Protein AF-A0A135VZ84-F1 (afdb_monomer_lite)

Foldseek 3Di:
DDDPVLLVVLLVLLVPDDPPLSVVVVVLSVVLVVVVDDPVPLVSLVVSCVVVDDPVDPDDPSVVSSVVSSVSSCCVNPVDDPVVVVVVVVVVVVVVVVVVVVVVVVVVVVVD

pLDDT: mean 87.08, std 8.92, range [53.34, 95.5]

Radius of gyration: 19.84 Å; chains: 1; bounding box: 56×38×37 Å

Structure (mmCIF, N/CA/C/O backbone):
data_AF-A0A135VZ84-F1
#
_entry.id   AF-A0A135VZ84-F1
#
loop_
_atom_site.group_PDB
_atom_site.id
_atom_site.type_symbol
_atom_site.label_atom_i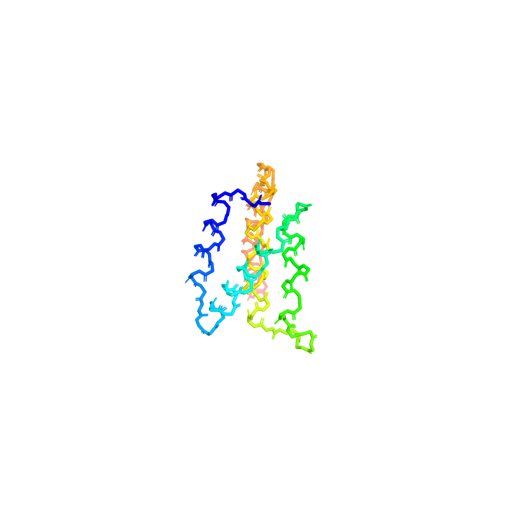d
_atom_site.label_alt_id
_atom_site.label_comp_id
_atom_site.label_asym_id
_atom_site.label_entity_id
_atom_site.label_seq_id
_atom_site.pdbx_PDB_ins_code
_atom_site.Cartn_x
_atom_site.Cartn_y
_atom_site.Cartn_z
_atom_site.occupancy
_atom_site.B_iso_or_equiv
_atom_site.auth_seq_id
_atom_site.auth_comp_id
_atom_site.auth_asym_id
_atom_site.auth_atom_id
_atom_site.pdbx_PDB_model_num
ATOM 1 N N . MET A 1 1 ? -12.303 13.418 3.355 1.00 69.75 1 MET A N 1
ATOM 2 C CA . MET A 1 1 ? -13.068 12.487 2.481 1.00 69.75 1 MET A CA 1
ATOM 3 C C . MET A 1 1 ? -12.238 12.094 1.269 1.00 69.75 1 MET A C 1
ATOM 5 O O . MET A 1 1 ? -11.800 12.976 0.536 1.00 69.75 1 MET A O 1
ATOM 9 N N . LEU A 1 2 ? -12.007 10.790 1.084 1.00 82.56 2 LEU A N 1
ATOM 10 C CA . LEU A 1 2 ? -11.283 10.259 -0.074 1.00 82.56 2 LEU A CA 1
ATOM 11 C C . LEU A 1 2 ? -12.116 10.357 -1.363 1.00 82.56 2 LEU A C 1
ATOM 13 O O . LEU A 1 2 ? -13.342 10.255 -1.302 1.00 82.56 2 LEU A O 1
ATOM 17 N N . PRO A 1 3 ? -11.476 10.493 -2.539 1.00 86.56 3 PRO A N 1
ATOM 18 C CA . PRO A 1 3 ? -12.154 10.289 -3.816 1.00 86.56 3 PRO A CA 1
ATOM 19 C C . PRO 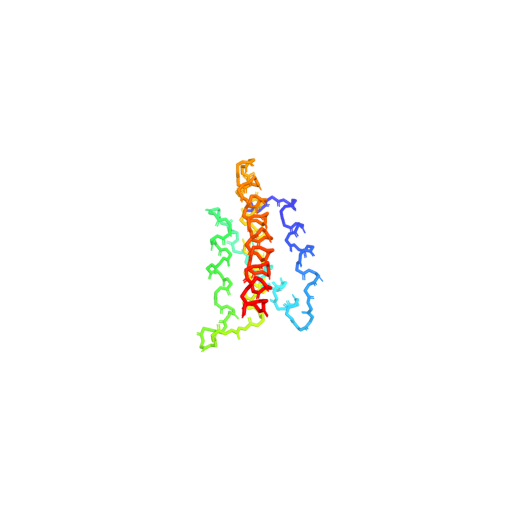A 1 3 ? -12.749 8.872 -3.907 1.00 86.56 3 PRO A C 1
ATOM 21 O O . PRO A 1 3 ? -12.059 7.895 -3.620 1.00 86.56 3 PRO A O 1
ATOM 24 N N . ASN A 1 4 ? -14.001 8.745 -4.364 1.00 83.94 4 ASN A N 1
ATOM 25 C CA . ASN A 1 4 ? -14.702 7.450 -4.454 1.00 83.94 4 ASN A CA 1
ATOM 26 C C . ASN A 1 4 ? -13.934 6.393 -5.266 1.00 83.94 4 ASN A C 1
ATOM 28 O O . ASN A 1 4 ? -13.945 5.212 -4.921 1.00 83.94 4 ASN A O 1
ATOM 32 N N . ASP A 1 5 ? -13.247 6.810 -6.332 1.00 88.06 5 ASP A N 1
ATOM 33 C CA . ASP A 1 5 ? -12.468 5.900 -7.177 1.00 88.06 5 ASP A CA 1
ATOM 34 C C . ASP A 1 5 ? -11.261 5.316 -6.429 1.00 88.06 5 ASP A C 1
ATOM 36 O O . ASP A 1 5 ? -10.895 4.159 -6.636 1.00 88.06 5 ASP A O 1
ATOM 40 N N . TRP A 1 6 ? -10.667 6.093 -5.518 1.00 91.25 6 TRP A N 1
ATOM 41 C CA . TRP A 1 6 ? -9.537 5.651 -4.702 1.00 91.25 6 TRP A CA 1
ATOM 42 C C . TRP A 1 6 ? -9.997 4.679 -3.626 1.00 91.25 6 TRP A C 1
ATOM 44 O O . TRP A 1 6 ? -9.391 3.625 -3.452 1.00 91.25 6 TRP A O 1
ATOM 54 N N . GLU A 1 7 ? -11.107 4.998 -2.952 1.00 91.50 7 GLU A N 1
ATOM 55 C CA . GLU A 1 7 ? -11.711 4.102 -1.965 1.00 91.50 7 GLU A CA 1
ATOM 56 C C . GLU A 1 7 ? -12.038 2.741 -2.589 1.00 91.50 7 GLU A C 1
ATOM 58 O O . GLU A 1 7 ? -11.759 1.699 -1.999 1.00 91.50 7 GLU A O 1
ATOM 63 N N . LYS A 1 8 ? -12.587 2.739 -3.810 1.00 93.06 8 LYS A N 1
ATOM 64 C CA . LYS A 1 8 ? -12.851 1.509 -4.555 1.00 93.06 8 LYS A CA 1
ATOM 65 C C . LYS A 1 8 ? -11.567 0.736 -4.878 1.00 93.06 8 LYS A C 1
ATOM 67 O O . LYS A 1 8 ? -11.519 -0.449 -4.580 1.00 93.06 8 LYS A O 1
ATOM 72 N N . SER A 1 9 ? -10.532 1.384 -5.422 1.00 92.88 9 SER A N 1
ATOM 73 C CA . SER A 1 9 ? -9.258 0.716 -5.766 1.00 92.88 9 SER A CA 1
ATOM 74 C C . SER A 1 9 ? -8.605 0.046 -4.554 1.00 92.88 9 SER A C 1
ATOM 76 O O . SER A 1 9 ? -8.145 -1.098 -4.618 1.00 92.88 9 SER A O 1
ATOM 78 N N . VAL A 1 10 ? -8.597 0.743 -3.414 1.00 94.69 10 VAL A N 1
ATOM 79 C CA . VAL A 1 10 ? -8.029 0.207 -2.174 1.00 94.69 10 VAL A CA 1
ATOM 80 C C . VAL A 1 10 ? -8.874 -0.948 -1.635 1.00 94.69 10 VAL A C 1
ATOM 82 O O . VAL A 1 10 ? -8.313 -1.976 -1.258 1.00 94.69 10 VAL A O 1
ATOM 85 N N . ARG A 1 11 ? -10.207 -0.834 -1.654 1.00 94.56 11 ARG A N 1
ATOM 86 C CA . ARG A 1 11 ? -11.113 -1.923 -1.253 1.00 94.56 11 ARG A CA 1
ATOM 87 C C . ARG A 1 11 ? -10.905 -3.171 -2.110 1.00 94.56 11 ARG A C 1
ATOM 89 O O . ARG A 1 11 ? -10.690 -4.244 -1.554 1.00 94.56 11 ARG A O 1
ATOM 96 N N . ASP A 1 12 ? -10.874 -3.013 -3.432 1.00 95.31 12 ASP A N 1
ATOM 97 C CA . ASP A 1 12 ? -10.613 -4.105 -4.373 1.00 95.31 12 ASP A CA 1
ATOM 98 C C . ASP A 1 12 ? -9.254 -4.760 -4.059 1.00 95.31 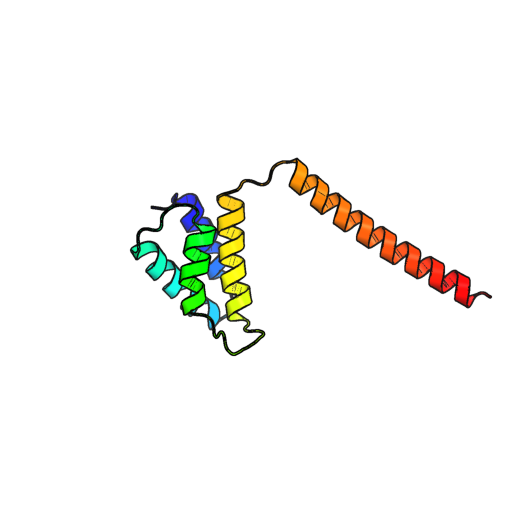12 ASP A C 1
ATOM 100 O O . ASP A 1 12 ? -9.127 -5.981 -4.071 1.00 95.31 12 ASP A O 1
ATOM 104 N N . THR A 1 13 ? -8.233 -3.972 -3.703 1.00 95.19 13 THR A N 1
ATOM 105 C CA . THR A 1 13 ? -6.925 -4.501 -3.279 1.00 95.19 13 THR A CA 1
ATOM 106 C C . THR A 1 13 ? -7.025 -5.342 -2.004 1.00 95.19 13 THR A C 1
ATOM 108 O O . THR A 1 13 ? -6.438 -6.425 -1.951 1.00 95.19 13 THR A O 1
ATOM 111 N N . ILE A 1 14 ? -7.768 -4.877 -0.995 1.00 95.19 14 ILE A N 1
ATOM 112 C CA . ILE A 1 14 ? -7.951 -5.584 0.282 1.00 95.19 14 ILE A CA 1
ATOM 113 C C . ILE A 1 14 ? -8.706 -6.905 0.080 1.00 95.19 14 ILE A C 1
ATOM 115 O O . ILE A 1 14 ? -8.331 -7.916 0.673 1.00 95.19 14 ILE A O 1
ATOM 119 N N . GLU A 1 15 ? -9.713 -6.942 -0.795 1.00 94.62 15 GLU A N 1
ATOM 120 C CA . GLU A 1 15 ? -10.510 -8.149 -1.070 1.00 94.62 15 GLU A CA 1
ATOM 121 C C . GLU A 1 15 ? -9.681 -9.333 -1.599 1.00 94.62 15 GLU A C 1
ATOM 123 O O . GLU A 1 15 ? -10.047 -10.491 -1.380 1.00 94.62 15 GLU A O 1
ATOM 128 N N . HIS A 1 16 ? -8.546 -9.054 -2.250 1.00 94.19 16 HIS A N 1
ATOM 129 C CA . HIS A 1 16 ? -7.622 -10.068 -2.769 1.00 94.19 16 HIS A CA 1
ATOM 130 C C . HIS A 1 16 ? -6.628 -10.599 -1.723 1.00 94.19 16 HIS A C 1
ATOM 132 O O . HIS A 1 16 ? -5.830 -11.488 -2.038 1.00 94.19 16 HIS A O 1
ATOM 138 N N . PHE A 1 17 ? -6.621 -10.069 -0.497 1.00 94.44 17 PHE A N 1
ATOM 139 C CA . PHE A 1 17 ? -5.747 -10.572 0.560 1.00 94.44 17 PHE A CA 1
ATOM 140 C C . PHE A 1 17 ? -6.232 -11.931 1.091 1.00 94.44 17 PHE A C 1
ATOM 142 O O . PHE A 1 17 ? -7.433 -12.208 1.098 1.00 94.44 17 PHE A O 1
ATOM 149 N N . PRO A 1 18 ? -5.315 -12.806 1.541 1.00 92.19 18 PRO A N 1
ATOM 150 C CA . PRO A 1 18 ? -5.695 -14.071 2.154 1.00 92.19 18 PRO A CA 1
ATOM 151 C C . PRO A 1 18 ? -6.281 -13.867 3.560 1.00 92.19 18 PRO A C 1
ATOM 153 O O . PRO A 1 18 ? -5.873 -12.973 4.306 1.00 92.19 18 PRO A O 1
ATOM 156 N N . GLU A 1 19 ? -7.201 -14.750 3.949 1.00 89.75 19 GLU A N 1
ATOM 157 C CA . GLU A 1 19 ? -7.654 -14.868 5.339 1.00 89.75 19 GLU A CA 1
ATOM 158 C C . GLU A 1 19 ? -6.514 -15.338 6.259 1.00 89.75 19 GLU A C 1
ATOM 160 O O . GLU A 1 19 ? -5.685 -16.143 5.819 1.00 89.75 19 GLU A O 1
ATOM 165 N N . PRO A 1 20 ? -6.443 -14.886 7.530 1.00 87.50 20 PRO A N 1
ATOM 166 C CA . PRO A 1 20 ? -7.391 -14.022 8.257 1.00 87.50 20 PRO A CA 1
ATOM 167 C C . PRO A 1 20 ? -7.132 -12.509 8.094 1.00 87.50 20 PRO A C 1
ATOM 169 O O . PRO A 1 20 ? -7.750 -11.677 8.759 1.00 87.50 20 PRO A O 1
ATOM 172 N N . HIS A 1 21 ? -6.140 -12.127 7.283 1.00 89.12 21 HIS A N 1
ATOM 173 C CA . HIS A 1 21 ? -5.652 -10.744 7.223 1.00 89.12 21 HIS A CA 1
ATOM 174 C C . HIS A 1 21 ? -6.629 -9.814 6.516 1.00 89.12 21 HIS A C 1
ATOM 176 O O . HIS A 1 21 ? -6.699 -8.637 6.859 1.00 89.12 21 HIS A O 1
ATOM 182 N N . ARG A 1 22 ? -7.373 -10.344 5.541 1.00 92.69 22 ARG A N 1
ATOM 183 C CA . ARG A 1 22 ? -8.376 -9.597 4.783 1.00 92.69 22 ARG A CA 1
ATOM 184 C C . ARG A 1 22 ? -9.379 -8.907 5.698 1.00 92.69 22 ARG A C 1
ATOM 186 O O . ARG A 1 22 ? -9.482 -7.686 5.638 1.00 92.69 22 ARG A O 1
ATOM 193 N N . ASP A 1 23 ? -10.061 -9.667 6.549 1.00 92.25 23 ASP A N 1
ATOM 194 C CA . ASP A 1 23 ? -11.126 -9.136 7.403 1.00 92.25 23 ASP A CA 1
ATOM 195 C C . ASP A 1 23 ? -10.583 -8.096 8.389 1.00 92.25 23 ASP A C 1
ATOM 197 O O . ASP A 1 23 ? -11.121 -6.994 8.488 1.00 92.25 23 ASP A O 1
ATOM 201 N N . LYS A 1 24 ? -9.440 -8.392 9.025 1.00 91.38 24 LYS A N 1
ATOM 202 C CA . LYS A 1 24 ? -8.769 -7.470 9.955 1.00 91.38 24 LYS A CA 1
ATOM 203 C C . LYS A 1 24 ? -8.388 -6.142 9.286 1.00 91.38 24 LYS A C 1
ATOM 205 O O . LYS A 1 24 ? -8.525 -5.077 9.881 1.00 91.38 24 LYS A O 1
ATOM 210 N N . ILE A 1 25 ? -7.871 -6.192 8.060 1.00 93.44 25 ILE A N 1
ATOM 211 C CA . ILE A 1 25 ? -7.437 -4.990 7.336 1.00 93.44 25 ILE A CA 1
ATOM 212 C C . ILE A 1 25 ? -8.634 -4.232 6.764 1.00 93.44 25 ILE A C 1
ATOM 214 O O . ILE A 1 25 ? -8.615 -3.004 6.747 1.00 93.44 25 ILE A O 1
ATOM 218 N N . ALA A 1 26 ? -9.678 -4.935 6.325 1.00 94.69 26 ALA A N 1
ATOM 219 C CA . ALA A 1 26 ? -10.919 -4.316 5.879 1.00 94.69 26 ALA A CA 1
ATOM 220 C C . ALA A 1 26 ? -11.597 -3.543 7.019 1.00 94.69 26 ALA A C 1
ATOM 222 O O . ALA A 1 26 ? -12.011 -2.405 6.815 1.00 94.69 26 ALA A O 1
ATOM 223 N N . GLU A 1 27 ? -11.661 -4.121 8.219 1.00 94.19 27 GLU A N 1
ATOM 224 C CA . GLU A 1 27 ? -12.170 -3.444 9.416 1.00 94.19 27 GLU A CA 1
ATOM 225 C C . GLU A 1 27 ? -11.365 -2.174 9.718 1.00 94.19 27 GLU A C 1
ATOM 227 O O . GLU A 1 27 ? -11.926 -1.078 9.731 1.00 94.19 27 GLU A O 1
ATOM 232 N N . ALA A 1 28 ? -10.038 -2.301 9.817 1.00 94.00 28 ALA A N 1
ATOM 233 C CA . ALA A 1 28 ? -9.126 -1.176 10.018 1.00 94.00 28 ALA A CA 1
ATOM 234 C C . ALA A 1 28 ? -9.302 -0.062 8.974 1.00 94.00 28 ALA A C 1
ATOM 236 O O . ALA A 1 28 ? -9.265 1.126 9.292 1.00 94.00 28 ALA A O 1
ATOM 237 N N . TRP A 1 29 ? -9.490 -0.443 7.711 1.00 95.44 29 TRP A N 1
ATOM 238 C CA . TRP A 1 29 ? -9.726 0.483 6.611 1.00 95.44 29 TRP A CA 1
ATOM 239 C C . TRP A 1 29 ? -11.006 1.295 6.815 1.00 95.44 29 TRP A C 1
ATOM 241 O O . TRP A 1 29 ? -10.988 2.522 6.694 1.00 95.44 29 TRP A O 1
ATOM 251 N N . TYR A 1 30 ? -12.112 0.636 7.165 1.00 94.88 30 TYR A N 1
ATOM 252 C CA . TYR A 1 30 ? -13.373 1.325 7.425 1.00 94.88 30 TYR A CA 1
ATOM 253 C C . TYR A 1 30 ? -13.303 2.213 8.664 1.00 94.88 30 TYR A C 1
ATOM 255 O O . TYR A 1 30 ? -13.803 3.337 8.613 1.00 94.88 30 TYR A O 1
ATOM 263 N N . GLU A 1 31 ? -12.663 1.757 9.740 1.00 95.31 31 GLU A N 1
ATOM 264 C CA . GLU A 1 31 ? -12.440 2.569 10.940 1.00 95.31 31 GLU A CA 1
ATOM 265 C C . GLU A 1 31 ? -11.653 3.837 10.618 1.00 95.31 31 GLU A C 1
ATOM 267 O O . GLU A 1 31 ? -12.067 4.939 10.985 1.00 95.31 31 GLU A O 1
ATOM 272 N N . TRP A 1 32 ? -10.564 3.705 9.861 1.00 95.50 32 TRP A N 1
ATOM 273 C CA . TRP A 1 32 ? -9.775 4.848 9.426 1.00 95.50 32 TRP A CA 1
ATOM 274 C C . TRP A 1 32 ? -10.603 5.834 8.598 1.00 95.50 32 TRP A C 1
ATOM 276 O O . TRP A 1 32 ? -10.548 7.036 8.855 1.00 95.50 32 TRP A O 1
ATOM 286 N N . LEU A 1 33 ? -11.441 5.366 7.667 1.00 93.75 33 LEU A N 1
ATOM 287 C CA . LEU A 1 33 ? -12.328 6.245 6.893 1.00 93.75 33 LEU A CA 1
ATOM 288 C C . LEU A 1 33 ? -13.298 7.046 7.779 1.00 93.75 33 LEU A C 1
ATOM 290 O O . LEU A 1 33 ? -13.587 8.204 7.462 1.00 93.75 33 LEU A O 1
ATOM 294 N N . GLN A 1 34 ? -13.759 6.480 8.902 1.00 94.06 34 GLN A N 1
ATOM 295 C CA . GLN A 1 34 ? -14.611 7.194 9.866 1.00 94.06 34 GLN A CA 1
ATOM 296 C C . GLN A 1 34 ? -13.878 8.333 10.589 1.00 94.06 34 GLN A C 1
ATOM 298 O O . GLN A 1 34 ? -14.528 9.261 11.069 1.00 94.06 34 GLN A O 1
ATOM 303 N N . THR A 1 35 ? -12.541 8.323 10.628 1.00 91.69 35 THR A N 1
ATOM 304 C CA . THR A 1 35 ? -11.747 9.428 11.200 1.00 91.69 35 THR A CA 1
ATOM 305 C C . THR A 1 35 ? -11.709 10.673 10.307 1.00 91.69 35 THR A C 1
ATOM 307 O O . THR A 1 35 ? -11.161 11.695 10.710 1.00 91.69 35 THR A O 1
ATOM 310 N N . ASN A 1 36 ? -12.326 10.612 9.117 1.00 90.50 36 ASN A N 1
ATOM 311 C CA . ASN A 1 36 ? -12.278 11.639 8.076 1.00 90.50 36 ASN A CA 1
ATOM 312 C C . ASN A 1 36 ? -10.832 12.091 7.786 1.00 90.50 36 ASN A C 1
ATOM 314 O O . ASN A 1 36 ? -10.490 13.250 8.027 1.00 90.50 36 ASN A O 1
ATOM 318 N N . PRO A 1 37 ? -9.990 11.183 7.261 1.00 91.00 37 PRO A N 1
ATOM 319 C CA . PRO A 1 37 ? -8.571 11.443 7.081 1.00 91.00 37 PRO A CA 1
ATOM 320 C C . PRO A 1 37 ? -8.329 12.617 6.129 1.00 91.00 37 PRO A C 1
ATOM 322 O O . PRO A 1 37 ? -9.090 12.846 5.174 1.00 91.00 37 PRO A O 1
ATOM 325 N N . GLU A 1 38 ? -7.243 13.337 6.395 1.00 89.06 38 GLU A N 1
ATOM 326 C CA . GLU A 1 38 ? -6.756 14.450 5.586 1.00 89.06 38 GLU A CA 1
ATOM 327 C C . GLU A 1 38 ? -5.504 14.041 4.791 1.00 89.06 38 GLU A C 1
ATOM 329 O O . GLU A 1 38 ? -4.774 13.136 5.208 1.00 89.06 38 GLU A O 1
ATOM 334 N N . PRO A 1 39 ? -5.241 14.686 3.640 1.00 88.56 39 PRO A N 1
ATOM 335 C CA . PRO A 1 39 ? -4.004 14.478 2.902 1.00 88.56 39 PRO A CA 1
ATOM 336 C C . PRO A 1 39 ? -2.763 14.871 3.731 1.00 88.56 39 PRO A C 1
ATOM 338 O O . PRO A 1 39 ? -2.817 15.876 4.444 1.00 88.56 39 PRO A O 1
ATOM 341 N N . PRO A 1 40 ? -1.620 14.179 3.574 1.00 92.25 40 PRO A N 1
ATOM 342 C CA . PRO A 1 40 ? -1.407 13.066 2.655 1.00 92.25 40 PRO A CA 1
ATOM 343 C C . PRO A 1 40 ? -1.987 11.741 3.173 1.00 92.25 40 PRO A C 1
ATOM 345 O O . PRO A 1 40 ? -1.629 11.248 4.244 1.00 92.25 40 PRO A O 1
ATOM 348 N N . PHE A 1 41 ? -2.871 11.129 2.386 1.00 93.00 41 PHE A N 1
ATOM 349 C CA . PHE A 1 41 ? -3.647 9.961 2.813 1.00 93.00 41 PHE A CA 1
ATOM 350 C C . PHE A 1 41 ? -2.768 8.746 3.103 1.00 93.00 41 PHE A C 1
ATOM 352 O O . PHE A 1 41 ? -3.058 7.980 4.019 1.00 93.00 41 PHE A O 1
ATOM 359 N N . HIS A 1 42 ? -1.687 8.564 2.341 1.00 93.38 42 HIS A N 1
ATOM 360 C CA . HIS A 1 42 ? -0.764 7.454 2.567 1.00 93.38 42 HIS A CA 1
ATOM 361 C C . HIS A 1 42 ? -0.016 7.565 3.905 1.00 93.38 42 HIS A C 1
ATOM 363 O O . HIS A 1 42 ? 0.231 6.537 4.535 1.00 93.38 42 HIS A O 1
ATOM 369 N N . GLU A 1 43 ? 0.316 8.778 4.360 1.00 92.94 43 GLU A N 1
ATOM 370 C CA . GLU A 1 43 ? 0.943 8.993 5.672 1.00 92.94 43 GLU A CA 1
ATOM 371 C C . GLU A 1 43 ? -0.091 8.808 6.783 1.00 92.94 43 GLU A C 1
ATOM 373 O O . GLU A 1 43 ? 0.136 8.012 7.691 1.00 92.94 43 GLU A O 1
ATOM 378 N N . SER A 1 44 ? -1.275 9.417 6.643 1.00 93.94 44 SER A N 1
ATOM 379 C CA . SER A 1 44 ? -2.373 9.258 7.607 1.00 93.94 44 SER A CA 1
ATOM 380 C C . SER A 1 44 ? -2.755 7.787 7.822 1.00 93.94 44 SER A C 1
ATOM 382 O O . SER A 1 44 ? -2.932 7.347 8.959 1.00 93.94 44 SER A O 1
ATOM 384 N N . TRP A 1 45 ? -2.840 6.997 6.747 1.00 94.88 45 TRP A N 1
ATOM 385 C CA . TRP A 1 45 ? -3.071 5.556 6.845 1.00 94.88 45 TRP A CA 1
ATOM 386 C C . TRP A 1 45 ? -1.888 4.819 7.481 1.00 94.88 45 TRP A C 1
ATOM 388 O O . TRP A 1 45 ? -2.091 3.903 8.278 1.00 94.88 45 TRP A O 1
ATOM 398 N N . SER A 1 46 ? -0.649 5.185 7.137 1.00 93.12 46 SER A N 1
ATOM 399 C CA . SER A 1 46 ? 0.548 4.571 7.725 1.00 93.12 46 SER A CA 1
ATOM 400 C C . SER A 1 46 ? 0.579 4.751 9.243 1.00 93.12 46 SER A C 1
ATOM 402 O O . SER A 1 46 ? 0.880 3.799 9.959 1.00 93.12 46 SER A O 1
ATOM 404 N N . ASP A 1 47 ? 0.226 5.939 9.727 1.00 92.69 47 ASP A N 1
ATOM 405 C CA . ASP A 1 47 ? 0.199 6.248 11.156 1.00 92.69 47 ASP A CA 1
ATOM 406 C C . ASP A 1 47 ? -0.936 5.512 11.875 1.00 92.69 47 ASP A C 1
ATOM 408 O O . ASP A 1 47 ? -0.728 4.942 12.946 1.00 92.69 47 ASP A O 1
ATOM 412 N N . PHE A 1 48 ? -2.126 5.459 11.269 1.00 93.88 48 PHE A N 1
ATOM 413 C CA . PHE A 1 48 ? -3.265 4.725 11.825 1.00 93.88 48 PHE A CA 1
ATOM 414 C C . PHE A 1 48 ? -2.996 3.216 11.891 1.00 93.88 48 PHE A C 1
ATOM 416 O O . PHE A 1 48 ? -3.160 2.578 12.931 1.00 93.88 48 PHE A O 1
ATOM 423 N N . SER A 1 49 ? -2.539 2.637 10.781 1.00 92.31 49 SER A N 1
ATOM 424 C CA . SER A 1 49 ? -2.318 1.194 10.665 1.00 92.31 49 SER A CA 1
ATOM 425 C C . SER A 1 49 ? -1.138 0.686 11.493 1.00 92.31 49 SER A C 1
ATOM 427 O O . SER A 1 49 ? -1.122 -0.493 11.852 1.00 92.31 49 SER A O 1
ATOM 429 N N . ALA A 1 50 ? -0.188 1.553 11.859 1.00 88.12 50 ALA A N 1
ATOM 430 C CA . ALA A 1 50 ? 0.895 1.201 12.772 1.00 88.12 50 ALA A CA 1
ATOM 431 C C . ALA A 1 50 ? 0.368 0.691 14.123 1.00 88.12 50 ALA A C 1
ATOM 433 O O . ALA A 1 50 ? 0.930 -0.252 14.665 1.00 88.12 50 ALA A O 1
ATOM 434 N N . MET A 1 51 ? -0.758 1.222 14.616 1.00 85.75 51 MET A N 1
ATOM 435 C CA . MET A 1 51 ? -1.368 0.802 15.890 1.00 85.75 51 MET A CA 1
ATOM 436 C C . MET A 1 51 ? -1.910 -0.638 15.876 1.00 85.75 51 MET A C 1
ATOM 438 O O . MET A 1 51 ? -2.207 -1.205 16.924 1.00 85.75 51 MET A O 1
ATOM 442 N N . ILE A 1 52 ? -2.074 -1.217 14.687 1.00 83.19 52 ILE A N 1
ATOM 443 C CA . ILE A 1 52 ? -2.703 -2.524 14.446 1.00 83.19 52 ILE A CA 1
ATOM 444 C C . ILE A 1 52 ? -1.646 -3.622 14.257 1.00 83.19 52 ILE A C 1
ATOM 446 O O . ILE A 1 52 ? -1.943 -4.826 14.331 1.00 83.19 52 ILE A O 1
ATOM 450 N N . ASP A 1 53 ? -0.418 -3.197 13.979 1.00 78.75 53 ASP A N 1
ATOM 451 C CA . ASP A 1 53 ? 0.740 -4.041 13.770 1.00 78.75 53 ASP A CA 1
ATOM 452 C C . ASP A 1 53 ? 1.456 -4.346 15.092 1.00 78.75 53 ASP A C 1
ATOM 454 O O . ASP A 1 53 ? 1.491 -3.539 16.018 1.00 78.75 53 ASP A O 1
ATOM 458 N N . ASP A 1 54 ? 2.046 -5.534 15.172 1.00 75.56 54 ASP A N 1
ATOM 459 C CA . ASP A 1 54 ? 2.832 -5.943 16.330 1.00 75.56 54 ASP A CA 1
ATOM 460 C C . ASP A 1 54 ? 4.267 -5.425 16.175 1.00 75.56 54 ASP A C 1
ATOM 462 O O . ASP A 1 54 ? 5.072 -5.955 15.398 1.00 75.56 54 ASP A O 1
ATOM 466 N N . HIS A 1 55 ? 4.585 -4.356 16.902 1.00 71.19 55 HIS A N 1
ATOM 467 C CA . HIS A 1 55 ? 5.906 -3.733 16.877 1.00 71.19 55 HIS A CA 1
ATOM 468 C C . HIS A 1 55 ? 7.008 -4.587 17.518 1.00 71.19 55 HIS A C 1
ATOM 470 O O . HIS A 1 55 ? 8.187 -4.320 17.270 1.00 71.19 55 HIS A O 1
ATOM 476 N N . GLU A 1 56 ? 6.667 -5.607 18.310 1.00 71.25 56 GLU A N 1
ATOM 477 C CA . GLU A 1 56 ? 7.657 -6.483 18.945 1.00 71.25 56 GLU A CA 1
ATOM 478 C C . GLU A 1 56 ? 8.210 -7.521 17.959 1.00 71.25 56 GLU A C 1
ATOM 480 O O . GLU A 1 56 ? 9.341 -7.996 18.102 1.00 71.25 56 GLU A O 1
ATOM 485 N N . VAL A 1 57 ? 7.453 -7.834 16.903 1.00 75.81 57 VAL A N 1
ATOM 486 C CA . VAL A 1 57 ? 7.845 -8.813 15.888 1.00 75.81 57 VAL A CA 1
ATOM 487 C C . VAL A 1 57 ? 8.467 -8.116 14.675 1.00 75.81 57 VAL A C 1
ATOM 489 O O . VAL A 1 57 ? 7.865 -7.262 14.023 1.00 75.81 57 VAL A O 1
ATOM 492 N N . LEU A 1 58 ? 9.688 -8.525 14.309 1.00 65.94 58 LEU A N 1
ATOM 493 C CA . LEU A 1 58 ? 10.433 -7.979 13.160 1.00 65.94 58 LEU A CA 1
ATOM 494 C C . LEU A 1 58 ? 9.714 -8.168 11.813 1.00 65.94 58 LEU A C 1
ATOM 496 O O . LEU A 1 58 ? 9.866 -7.335 10.919 1.00 65.94 58 LEU A O 1
ATOM 500 N N . PHE A 1 59 ? 8.918 -9.229 11.666 1.00 66.38 59 PHE A N 1
ATOM 501 C CA . PHE A 1 59 ? 8.132 -9.505 10.465 1.00 66.38 59 PHE A CA 1
ATOM 502 C C . PHE A 1 59 ? 6.786 -10.138 10.807 1.00 66.38 59 PHE A C 1
ATOM 504 O O . PHE A 1 59 ? 6.731 -11.251 11.320 1.00 66.38 59 PHE A O 1
ATOM 511 N N . THR A 1 60 ? 5.708 -9.453 10.435 1.00 82.69 60 THR A N 1
ATOM 512 C CA . THR A 1 60 ? 4.355 -10.011 10.398 1.00 82.69 60 THR A CA 1
ATOM 513 C C . THR A 1 60 ? 3.854 -9.977 8.956 1.00 82.69 60 THR A C 1
ATOM 515 O O . THR A 1 60 ? 4.151 -9.049 8.198 1.00 82.69 60 THR A O 1
ATOM 518 N N . GLU A 1 61 ? 3.097 -10.991 8.540 1.00 85.25 61 GLU A N 1
ATOM 519 C CA . GLU A 1 61 ? 2.441 -10.968 7.226 1.00 85.25 61 GLU A CA 1
ATOM 520 C C . GLU A 1 61 ? 1.459 -9.793 7.129 1.00 85.25 61 GLU A C 1
ATOM 522 O O . GLU A 1 61 ? 1.391 -9.118 6.106 1.00 85.25 61 GLU A O 1
ATOM 527 N N . THR A 1 62 ? 0.779 -9.471 8.233 1.00 86.81 62 THR A N 1
ATOM 528 C CA . THR A 1 62 ? -0.119 -8.318 8.344 1.00 86.81 62 THR A CA 1
ATOM 529 C C . THR A 1 62 ? 0.590 -7.011 7.981 1.00 86.81 62 THR A C 1
ATOM 531 O O . THR A 1 62 ? 0.058 -6.251 7.175 1.00 86.81 62 THR A O 1
ATOM 534 N N . ARG A 1 63 ? 1.828 -6.776 8.448 1.00 89.50 63 ARG A N 1
ATOM 535 C CA . ARG A 1 63 ? 2.638 -5.601 8.066 1.00 89.50 63 ARG A CA 1
ATOM 536 C C . ARG A 1 63 ? 2.863 -5.506 6.558 1.00 89.50 63 ARG A C 1
ATOM 538 O O . ARG A 1 63 ? 2.881 -4.403 6.011 1.00 89.50 63 ARG A O 1
ATOM 545 N N . VAL A 1 64 ? 3.027 -6.636 5.866 1.00 90.56 64 VAL A N 1
ATOM 546 C CA . VAL A 1 64 ? 3.191 -6.652 4.401 1.00 90.56 64 VAL A CA 1
ATOM 547 C C . VAL A 1 64 ? 1.925 -6.141 3.717 1.00 90.56 64 VAL A C 1
ATOM 549 O O . VAL A 1 64 ? 2.014 -5.309 2.811 1.00 90.56 64 VAL A O 1
ATOM 552 N N . TYR A 1 65 ? 0.756 -6.586 4.172 1.00 93.19 65 T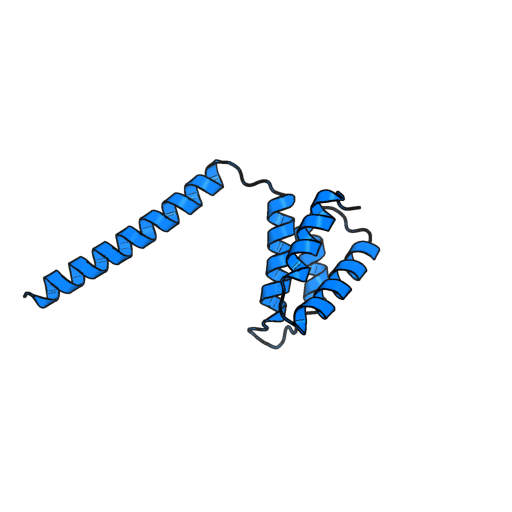YR A N 1
ATOM 553 C CA . TYR A 1 65 ? -0.532 -6.175 3.616 1.00 93.19 65 TYR A CA 1
ATOM 554 C C . TYR A 1 65 ? -0.903 -4.731 3.986 1.00 93.19 65 TYR A C 1
ATOM 556 O O . TYR A 1 65 ? -1.337 -3.977 3.117 1.00 93.19 65 TYR A O 1
ATOM 564 N N . LEU A 1 66 ? -0.634 -4.283 5.217 1.00 93.06 66 LEU A N 1
ATOM 565 C CA . LEU A 1 66 ? -0.807 -2.876 5.610 1.00 93.06 66 LEU A CA 1
ATOM 566 C C . LEU A 1 66 ? 0.049 -1.954 4.736 1.00 93.06 66 LEU A C 1
ATOM 568 O O . LEU A 1 66 ? -0.447 -0.981 4.166 1.00 93.06 66 LEU A O 1
ATOM 572 N N . LYS A 1 67 ? 1.315 -2.331 4.520 1.00 92.50 67 LYS A N 1
ATOM 573 C CA . LYS A 1 67 ? 2.228 -1.609 3.628 1.00 92.50 67 LYS A CA 1
ATOM 574 C C . LYS A 1 67 ? 1.779 -1.655 2.167 1.00 92.50 67 LYS A C 1
ATOM 576 O O . LYS A 1 67 ? 2.074 -0.730 1.409 1.00 92.50 67 LYS A O 1
ATOM 581 N N . ARG A 1 68 ? 1.085 -2.713 1.737 1.00 93.94 68 ARG A N 1
ATOM 582 C CA . ARG A 1 68 ? 0.485 -2.791 0.397 1.00 93.94 68 ARG A CA 1
ATOM 583 C C . ARG A 1 68 ? -0.586 -1.714 0.224 1.00 93.94 68 ARG A C 1
ATOM 585 O O . ARG A 1 68 ? -0.525 -1.008 -0.777 1.00 93.94 68 ARG A O 1
ATOM 592 N N . VAL A 1 69 ? -1.470 -1.539 1.206 1.00 95.06 69 VAL A N 1
ATOM 593 C CA . VAL A 1 69 ? -2.490 -0.474 1.208 1.00 95.06 69 VAL A CA 1
ATOM 594 C C . VAL A 1 69 ? -1.843 0.916 1.210 1.00 95.06 69 VAL A C 1
ATOM 596 O O . VAL A 1 69 ? -2.207 1.758 0.393 1.00 95.06 69 VAL A O 1
ATOM 599 N N . THR A 1 70 ? -0.810 1.141 2.033 1.00 94.94 70 THR A N 1
ATOM 600 C CA . THR A 1 70 ? -0.050 2.408 2.032 1.00 94.94 70 THR A CA 1
ATOM 601 C C . THR A 1 70 ? 0.535 2.732 0.658 1.00 94.94 70 THR A C 1
ATOM 603 O O . THR A 1 70 ? 0.493 3.876 0.212 1.00 94.94 70 THR A O 1
ATOM 606 N N . ASN A 1 71 ? 1.097 1.733 -0.028 1.00 92.75 71 ASN A N 1
ATOM 607 C CA . ASN A 1 71 ? 1.670 1.936 -1.356 1.00 92.75 71 ASN A CA 1
ATOM 608 C C . ASN A 1 71 ? 0.600 2.245 -2.406 1.00 92.75 71 ASN A C 1
ATOM 610 O O . ASN A 1 71 ? 0.846 3.107 -3.241 1.00 92.75 71 ASN A O 1
ATOM 614 N N . GLU A 1 72 ? -0.555 1.578 -2.347 1.00 92.88 72 GLU A N 1
ATOM 615 C CA . GLU A 1 72 ? -1.687 1.843 -3.244 1.00 92.88 72 GLU A CA 1
ATOM 616 C C . GLU A 1 72 ? -2.163 3.293 -3.093 1.00 92.88 72 GLU A C 1
ATOM 618 O O . GLU A 1 72 ? -2.232 4.032 -4.072 1.00 92.88 72 GLU A O 1
ATOM 623 N N . LEU A 1 73 ? -2.377 3.743 -1.851 1.00 92.75 73 LEU A N 1
ATOM 624 C CA . LEU A 1 73 ? -2.710 5.138 -1.554 1.00 92.75 73 LEU A CA 1
ATOM 625 C C . LEU A 1 73 ? -1.659 6.109 -2.086 1.00 92.75 73 LEU A C 1
ATOM 627 O O . LEU A 1 73 ? -2.003 7.112 -2.705 1.00 92.75 73 LEU A O 1
ATOM 631 N N . ARG A 1 74 ? -0.376 5.806 -1.879 1.00 91.25 74 ARG A N 1
ATOM 632 C CA . ARG A 1 74 ? 0.714 6.659 -2.354 1.00 91.25 74 ARG A CA 1
ATOM 633 C C . ARG A 1 74 ? 0.762 6.727 -3.878 1.00 91.25 74 ARG A C 1
ATOM 635 O O . ARG A 1 74 ? 1.030 7.796 -4.409 1.00 91.25 74 ARG A O 1
ATOM 642 N N . ASP A 1 75 ? 0.535 5.619 -4.579 1.00 88.25 75 ASP A N 1
ATOM 643 C CA . ASP A 1 75 ? 0.540 5.586 -6.046 1.00 88.25 75 ASP A CA 1
ATOM 644 C C . ASP A 1 75 ? -0.679 6.326 -6.639 1.00 88.25 75 ASP A C 1
ATOM 646 O O . ASP A 1 75 ? -0.563 6.934 -7.707 1.00 88.25 75 ASP A O 1
ATOM 650 N N . LEU A 1 76 ? -1.823 6.317 -5.942 1.00 88.31 76 LEU A N 1
ATOM 651 C CA . LEU A 1 76 ? -3.018 7.096 -6.297 1.00 88.31 76 LEU A CA 1
ATOM 652 C C . LEU A 1 76 ? -2.834 8.598 -6.027 1.00 88.31 76 LEU A C 1
ATOM 654 O O . LEU A 1 76 ? -3.232 9.428 -6.845 1.00 88.31 76 LEU A O 1
ATOM 658 N N . GLU A 1 77 ? -2.213 8.943 -4.899 1.00 87.06 77 GLU A N 1
ATOM 659 C CA . GLU A 1 77 ? -2.004 10.322 -4.451 1.00 87.06 77 GLU A CA 1
ATOM 660 C C . GLU A 1 77 ? -0.837 11.015 -5.155 1.00 87.06 77 GLU A C 1
ATOM 662 O O . GLU A 1 77 ? -0.917 12.193 -5.509 1.00 87.06 77 GLU A O 1
ATOM 667 N N . VAL A 1 78 ? 0.238 10.274 -5.406 1.00 82.50 78 VAL A N 1
ATOM 668 C CA . VAL A 1 78 ? 1.422 10.735 -6.123 1.00 82.50 78 VAL A CA 1
ATOM 669 C C . VAL A 1 78 ? 1.482 9.987 -7.452 1.00 82.50 78 VAL A C 1
ATOM 671 O O . VAL A 1 78 ? 2.145 8.949 -7.552 1.00 82.50 78 VAL A O 1
ATOM 674 N N . PRO A 1 79 ? 0.822 10.496 -8.510 1.00 66.88 79 PRO A N 1
ATOM 675 C CA . PRO A 1 79 ? 0.892 9.862 -9.813 1.00 66.88 79 PRO A CA 1
ATOM 676 C C . PRO A 1 79 ? 2.352 9.816 -10.267 1.00 66.88 79 PRO A C 1
ATOM 678 O O . PRO A 1 79 ? 3.009 10.850 -10.425 1.00 66.88 79 PRO A O 1
ATOM 681 N N . GLN A 1 80 ? 2.874 8.602 -10.468 1.00 63.50 80 GLN A N 1
ATOM 682 C CA . GLN A 1 80 ? 4.263 8.413 -10.873 1.00 63.50 80 GLN A CA 1
ATOM 683 C C . GLN A 1 80 ? 4.540 9.187 -12.158 1.00 63.50 80 GLN A C 1
ATOM 685 O O . GLN A 1 80 ? 3.962 8.906 -13.217 1.00 63.50 80 GLN A O 1
ATOM 690 N N . THR A 1 81 ? 5.464 10.141 -12.074 1.00 69.12 81 THR A N 1
ATOM 691 C CA . THR A 1 81 ? 5.927 10.868 -13.254 1.00 69.12 81 THR A CA 1
ATOM 692 C C . THR A 1 81 ? 6.543 9.873 -14.239 1.00 69.12 81 THR A C 1
ATOM 694 O O . THR A 1 81 ? 7.153 8.875 -13.846 1.00 69.12 81 THR A O 1
ATOM 697 N N . THR A 1 82 ? 6.398 10.122 -15.541 1.00 70.44 82 THR A N 1
ATOM 698 C CA . THR A 1 82 ? 6.905 9.242 -16.614 1.00 70.44 82 THR A CA 1
ATOM 699 C C . THR A 1 82 ? 8.375 8.843 -16.404 1.00 70.44 82 THR A C 1
ATOM 701 O O . THR A 1 82 ? 8.768 7.717 -16.704 1.00 70.44 82 THR A O 1
ATOM 704 N N . TRP A 1 83 ? 9.169 9.725 -15.793 1.00 71.44 83 TRP A N 1
ATOM 705 C CA . TRP A 1 83 ? 10.559 9.486 -15.406 1.00 71.44 83 TRP A CA 1
ATOM 706 C C . TRP A 1 83 ? 10.763 8.363 -14.382 1.00 71.44 83 TRP A C 1
ATOM 708 O O . TRP A 1 83 ? 11.692 7.571 -14.533 1.00 71.44 83 TRP A O 1
ATOM 718 N N . GLN A 1 84 ? 9.900 8.241 -13.373 1.00 70.94 84 GLN A N 1
ATOM 719 C CA . GLN A 1 84 ? 10.004 7.170 -12.373 1.00 70.94 84 GLN A CA 1
ATOM 720 C C . GLN A 1 84 ? 9.718 5.796 -12.990 1.00 70.94 84 GLN A C 1
ATOM 722 O O . GLN A 1 84 ? 10.401 4.818 -12.677 1.00 70.94 84 GLN A O 1
ATOM 727 N N . LYS A 1 85 ? 8.772 5.732 -13.936 1.00 73.62 85 LYS A N 1
ATOM 728 C CA . LYS A 1 85 ? 8.479 4.505 -14.694 1.00 73.62 85 LYS A CA 1
ATOM 729 C C . LYS A 1 85 ? 9.692 4.061 -15.515 1.00 73.62 85 LYS A C 1
ATOM 731 O O . LYS A 1 85 ? 10.058 2.886 -15.487 1.00 73.62 85 LYS A O 1
ATOM 736 N N . ILE A 1 86 ? 10.352 5.010 -16.185 1.00 80.06 86 ILE A N 1
ATOM 737 C CA . ILE A 1 86 ? 11.568 4.757 -16.973 1.00 80.06 86 ILE A CA 1
ATOM 738 C C . ILE A 1 86 ? 12.717 4.285 -16.072 1.00 80.06 86 ILE A C 1
ATOM 740 O O . ILE A 1 86 ? 13.375 3.296 -16.393 1.00 80.06 86 ILE A O 1
ATOM 744 N N . ALA A 1 87 ? 12.934 4.930 -14.922 1.00 79.25 87 ALA A N 1
ATOM 745 C CA . ALA A 1 87 ? 13.992 4.546 -13.987 1.00 79.25 87 ALA A CA 1
ATOM 746 C C . ALA A 1 87 ? 13.813 3.110 -13.462 1.00 79.25 87 ALA A C 1
ATOM 748 O O . ALA A 1 87 ? 14.774 2.339 -13.417 1.00 79.25 87 ALA A O 1
ATOM 749 N N . LYS A 1 88 ? 12.577 2.715 -13.128 1.00 78.25 88 LYS A N 1
ATOM 750 C CA . LYS A 1 88 ? 12.267 1.355 -12.661 1.00 78.25 88 LYS A CA 1
ATOM 751 C C . LYS A 1 88 ? 12.503 0.305 -13.751 1.00 78.25 88 LYS A C 1
ATOM 753 O O . LYS A 1 88 ? 13.052 -0.758 -13.465 1.00 78.25 88 LYS A O 1
ATOM 758 N N . ALA A 1 89 ? 12.143 0.615 -14.997 1.00 83.62 89 ALA A N 1
ATOM 759 C CA . ALA A 1 89 ? 12.410 -0.256 -16.139 1.00 83.62 89 ALA A CA 1
ATOM 760 C C . ALA A 1 89 ? 13.919 -0.421 -16.397 1.00 83.62 89 ALA A C 1
ATOM 762 O O . ALA A 1 89 ? 14.394 -1.545 -16.558 1.00 83.62 89 ALA A O 1
ATOM 763 N N . LEU A 1 90 ? 14.686 0.675 -16.364 1.00 86.19 90 LEU A N 1
ATOM 764 C CA . LEU A 1 90 ? 16.145 0.642 -16.521 1.00 86.19 90 LEU A CA 1
ATOM 765 C C . LEU A 1 90 ? 16.825 -0.194 -15.433 1.00 86.19 90 LEU A C 1
ATOM 767 O O . LEU A 1 90 ? 17.706 -0.995 -15.745 1.00 86.19 90 LEU A O 1
ATOM 771 N N . ALA A 1 91 ? 16.396 -0.053 -14.176 1.00 89.25 91 ALA A N 1
ATOM 772 C CA . ALA A 1 91 ? 16.938 -0.834 -13.068 1.00 89.25 91 ALA A CA 1
ATOM 773 C C . ALA A 1 91 ? 16.719 -2.343 -13.269 1.00 89.25 91 ALA A C 1
ATOM 775 O O . ALA A 1 91 ? 17.658 -3.122 -13.117 1.00 89.25 91 ALA A O 1
ATOM 776 N N . ALA A 1 92 ? 15.515 -2.751 -13.683 1.00 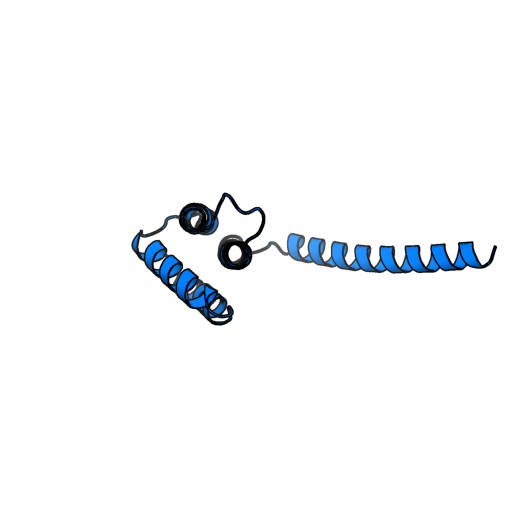90.25 92 ALA A N 1
ATOM 777 C CA . ALA A 1 92 ? 15.211 -4.154 -13.960 1.00 90.25 92 ALA A CA 1
ATOM 778 C C . ALA A 1 92 ? 16.092 -4.724 -15.086 1.00 90.25 92 ALA A C 1
ATOM 780 O O . ALA A 1 92 ? 16.648 -5.814 -14.951 1.00 90.25 92 ALA A O 1
ATOM 781 N N . VAL A 1 93 ? 16.279 -3.966 -16.171 1.00 91.44 93 VAL A N 1
ATOM 782 C CA . VAL A 1 93 ? 17.149 -4.359 -17.291 1.00 91.44 93 VAL A CA 1
ATOM 783 C C . VAL A 1 93 ? 18.604 -4.498 -16.835 1.00 91.44 93 VAL A C 1
ATOM 785 O O . VAL A 1 93 ? 19.251 -5.500 -17.141 1.00 91.44 93 VAL A O 1
ATOM 788 N N . ALA A 1 94 ? 19.112 -3.547 -16.048 1.00 90.50 94 ALA A N 1
ATOM 789 C CA . ALA A 1 94 ? 20.467 -3.607 -15.504 1.00 90.50 94 ALA A CA 1
ATOM 790 C C . ALA A 1 94 ? 20.680 -4.835 -14.603 1.00 90.50 94 ALA A C 1
ATOM 792 O O . ALA A 1 94 ? 21.723 -5.483 -14.692 1.00 90.50 94 ALA A O 1
ATOM 793 N N . SER A 1 95 ? 19.689 -5.205 -13.783 1.00 88.12 95 SER A N 1
ATOM 794 C CA . SER A 1 95 ? 19.751 -6.421 -12.962 1.00 88.12 95 SER A CA 1
ATOM 795 C C . SER A 1 95 ? 19.860 -7.690 -13.811 1.00 88.12 95 SER A C 1
ATOM 797 O O . SER A 1 95 ? 20.655 -8.570 -13.483 1.00 88.12 95 SER A O 1
ATOM 799 N N . VAL A 1 96 ? 19.129 -7.778 -14.926 1.00 90.75 96 VAL A N 1
ATOM 800 C CA . VAL A 1 96 ? 19.238 -8.915 -15.857 1.00 90.75 96 VAL A CA 1
ATOM 801 C C . VAL A 1 96 ? 20.630 -8.972 -16.486 1.00 90.75 96 VAL A C 1
ATOM 803 O O . VAL A 1 96 ? 21.259 -10.031 -16.482 1.00 90.75 96 VAL A O 1
ATOM 806 N N . PHE A 1 97 ? 21.150 -7.840 -16.970 1.00 92.88 97 PHE A N 1
ATOM 807 C CA . PHE A 1 97 ? 22.502 -7.781 -17.53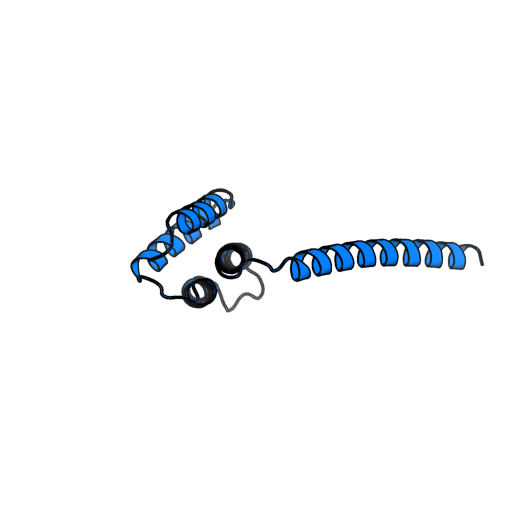1 1.00 92.88 97 PHE A CA 1
ATOM 808 C C . PHE A 1 97 ? 23.569 -8.191 -16.518 1.00 92.88 97 PHE A C 1
ATOM 810 O O . PHE A 1 97 ? 24.473 -8.944 -16.870 1.00 92.88 97 PHE A O 1
ATOM 817 N N . LEU A 1 98 ? 23.443 -7.762 -15.260 1.00 92.81 98 LEU A N 1
ATOM 818 C CA . LEU A 1 98 ? 24.358 -8.151 -14.189 1.00 92.81 98 LEU A CA 1
ATOM 819 C C . LEU A 1 98 ? 24.384 -9.675 -14.000 1.00 92.81 98 LEU A C 1
ATOM 821 O O . LEU A 1 98 ? 25.460 -10.265 -13.929 1.00 92.81 98 LEU A O 1
ATOM 825 N N . VAL A 1 99 ? 23.214 -10.321 -13.958 1.00 93.38 99 VAL A N 1
ATOM 826 C CA . VAL A 1 99 ? 23.107 -11.782 -13.810 1.00 93.38 99 VAL A CA 1
ATOM 827 C C . VAL A 1 99 ? 23.767 -12.502 -14.985 1.00 93.38 99 VAL A C 1
ATOM 829 O O . VAL A 1 99 ? 24.547 -13.431 -14.770 1.00 93.38 99 VAL A O 1
ATOM 832 N N . VAL A 1 100 ? 23.515 -12.052 -16.218 1.00 92.94 100 VAL A N 1
ATOM 833 C CA . VAL A 1 100 ? 24.152 -12.617 -17.419 1.00 92.94 100 VAL A CA 1
ATOM 834 C C . VAL A 1 100 ? 25.670 -12.446 -17.358 1.00 92.94 100 VAL A C 1
ATOM 836 O O . VAL A 1 100 ? 26.410 -13.398 -17.601 1.00 92.94 100 VAL A O 1
ATOM 839 N N . PHE A 1 101 ? 26.147 -11.261 -16.978 1.00 93.06 101 PHE A N 1
ATOM 840 C CA . PHE A 1 101 ? 27.575 -10.972 -16.882 1.00 93.06 101 PHE A CA 1
ATOM 841 C C . PHE A 1 101 ? 28.266 -11.844 -15.828 1.00 93.06 101 PHE A C 1
ATOM 843 O O . PHE A 1 101 ? 29.341 -12.390 -16.078 1.00 93.06 101 PHE A O 1
ATOM 850 N N . LEU A 1 102 ? 27.633 -12.036 -14.669 1.00 90.56 102 LEU A N 1
ATOM 851 C CA . LEU A 1 102 ? 28.121 -12.928 -13.616 1.00 90.56 102 LEU A CA 1
ATOM 852 C C . LEU A 1 102 ? 28.153 -14.389 -14.076 1.00 90.56 102 LEU A C 1
ATOM 854 O O . LEU A 1 102 ? 29.131 -15.088 -13.808 1.00 90.56 102 LEU A O 1
ATOM 858 N N . ALA A 1 103 ? 27.123 -14.847 -14.790 1.00 91.81 103 ALA A N 1
ATOM 859 C CA . ALA A 1 103 ? 27.065 -16.205 -15.323 1.00 91.81 103 ALA A CA 1
ATOM 860 C C . ALA A 1 103 ? 28.190 -16.463 -16.338 1.00 91.81 103 ALA A C 1
ATOM 862 O O . ALA A 1 103 ? 28.908 -17.456 -16.221 1.00 91.81 103 ALA A O 1
ATOM 863 N N . LEU A 1 104 ? 28.404 -15.534 -17.275 1.00 90.31 104 LEU A N 1
ATOM 864 C CA . LEU A 1 104 ? 29.511 -15.598 -18.233 1.00 90.31 104 LEU A CA 1
ATOM 865 C C . LEU A 1 104 ? 30.876 -15.536 -17.537 1.00 90.31 104 LEU A C 1
ATOM 867 O O . LEU A 1 104 ? 31.757 -16.334 -17.845 1.00 90.31 104 LEU A O 1
ATOM 871 N N . SER A 1 105 ? 31.039 -14.648 -16.552 1.00 85.94 105 SER A N 1
ATOM 872 C CA . SER A 1 105 ? 32.285 -14.530 -15.780 1.00 85.94 105 SER A CA 1
ATOM 873 C C . SER A 1 105 ? 32.611 -15.820 -15.023 1.00 85.94 105 SER A C 1
ATOM 875 O O . SER A 1 105 ? 33.774 -16.208 -14.915 1.00 85.94 105 SER A O 1
ATOM 877 N N . ARG A 1 106 ? 31.587 -16.511 -14.507 1.00 84.69 106 ARG A N 1
ATOM 878 C CA . ARG A 1 106 ? 31.747 -17.800 -13.828 1.00 84.69 106 ARG A CA 1
ATOM 879 C C . ARG A 1 106 ? 32.159 -18.908 -14.795 1.00 84.69 106 ARG A C 1
ATOM 881 O O . ARG A 1 106 ? 33.015 -19.707 -14.437 1.00 84.69 106 ARG A O 1
ATOM 888 N N . LEU A 1 107 ? 31.574 -18.951 -15.992 1.00 85.19 107 LEU A N 1
ATOM 889 C CA . LEU A 1 107 ? 31.946 -19.922 -17.026 1.00 85.19 107 LEU A CA 1
ATOM 890 C C . LEU A 1 107 ? 33.383 -19.711 -17.512 1.00 85.19 107 LEU A C 1
ATOM 892 O O . LEU A 1 107 ? 34.124 -20.680 -17.624 1.00 85.19 107 LEU A O 1
ATOM 896 N N . ALA A 1 108 ? 33.793 -18.458 -17.731 1.00 83.38 108 ALA A N 1
ATOM 897 C CA . ALA A 1 108 ? 35.158 -18.131 -18.135 1.00 83.38 108 ALA A CA 1
ATOM 898 C C . ALA A 1 108 ? 36.198 -18.600 -17.102 1.00 83.38 108 ALA A C 1
ATOM 900 O O . ALA A 1 108 ? 37.184 -19.218 -17.476 1.00 83.38 108 ALA A O 1
ATOM 901 N N . ARG A 1 109 ? 35.940 -18.388 -15.802 1.00 70.31 109 ARG A N 1
ATOM 902 C CA . ARG A 1 109 ? 36.816 -18.876 -14.717 1.00 70.31 109 ARG A CA 1
ATOM 903 C C . ARG A 1 109 ? 36.838 -20.395 -14.551 1.00 70.31 109 ARG A C 1
ATOM 905 O O . ARG A 1 109 ? 37.764 -20.906 -13.946 1.00 70.31 109 ARG A O 1
ATOM 912 N N . ALA A 1 110 ? 35.802 -21.106 -14.990 1.00 72.69 110 ALA A N 1
ATOM 913 C CA . ALA A 1 110 ? 35.742 -22.566 -14.888 1.00 72.69 110 ALA A CA 1
ATOM 914 C C . ALA A 1 110 ? 36.437 -23.277 -16.064 1.00 72.69 110 ALA A C 1
ATOM 916 O O . ALA A 1 110 ? 36.603 -24.493 -16.020 1.00 72.69 110 ALA A O 1
ATOM 917 N N . ALA A 1 111 ? 36.779 -22.535 -17.120 1.00 69.25 111 ALA A N 1
ATOM 918 C CA . ALA A 1 111 ? 37.486 -23.029 -18.299 1.00 69.25 111 ALA A CA 1
ATOM 919 C C . ALA A 1 111 ? 39.011 -22.783 -18.243 1.00 69.25 111 ALA A C 1
ATOM 921 O O . ALA A 1 111 ? 39.713 -23.205 -19.161 1.00 69.25 111 ALA A O 1
ATOM 922 N N . GLU A 1 112 ? 39.491 -22.104 -17.196 1.00 53.34 112 GLU A N 1
ATOM 923 C CA . GLU A 1 112 ? 40.905 -21.897 -16.840 1.00 53.34 112 GLU A CA 1
ATOM 924 C C . GLU A 1 112 ? 41.356 -22.979 -15.845 1.00 53.34 112 GLU A C 1
ATOM 926 O O . GLU A 1 112 ? 42.473 -23.516 -16.024 1.00 53.34 112 GLU A O 1
#

Sequence (112 aa):
MLPNDWEKSVRDTIEHFPEPHRDKIAEAWYEWLQTNPEPPFHESWSDFSAMIDDHEVLFTETRVYLKRVTNELRDLEVPQTTWQKIAKALAAVASVFLVVFLALSRLARAAE

Secondary structure (DSSP, 8-state):
---HHHHHHHHHHHHTSPTTHHHHHHHHHHHHHHT---SSHHHHHHHHHHTTS-TTSS--HHHHHHHHHHHHHHHHHSPPPHHHHHHHHHHHHHHHHHHHHHHHHHHHHH--